Protein AF-A0A8S3W805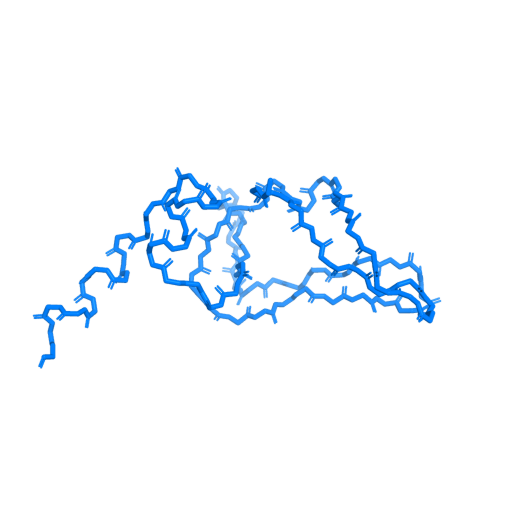-F1 (afdb_monomer)

Solvent-accessible surface area (backbone atoms only — not comparable to full-atom values): 5701 Å² total; per-residue (Å²): 112,66,62,63,40,84,43,78,55,94,94,44,78,44,81,44,75,54,80,77,66,67,72,48,46,78,44,94,78,59,78,44,66,50,72,42,76,91,77,74,41,79,45,76,53,76,72,61,94,76,60,92,93,56,86,69,53,40,34,88,63,99,66,52,55,67,53,30,38,78,46,56,71,44,70,62,66,71,67,54,61,65,65,78,77,114

M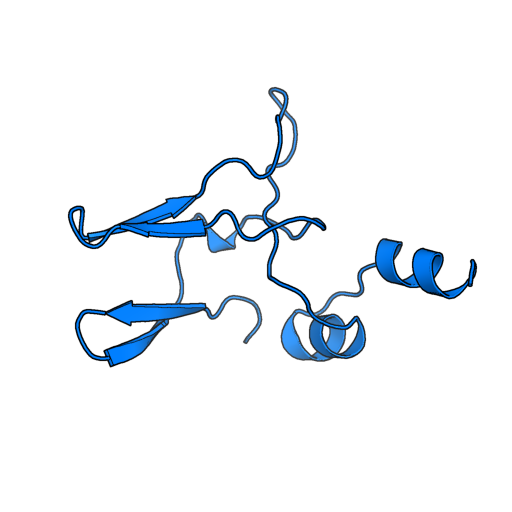ean predicted aligned error: 5.46 Å

Foldseek 3Di:
DQQWDFDDDPPDTDIDGDPPVSVAAADDADAQWDADPVVRGIDGDQRDDDDVVGGGHGHPDDDAQVCCCVPNVDGDVVVVVVVVVD

Radius of gyration: 14.82 Å; Cα contacts (8 Å, |Δi|>4): 96; chains: 1; bounding box: 32×27×44 Å

Organism: Parnassius apollo (NCBI:txid110799)

Sequence (86 aa):
MTRQNQIQLADTTTTAFIPLWDMCNHEQGKITTDYNKKLNRGECYALRDFKAGEQIFIFYGARSNADLFLHNGYVNIILLNYREIN

InterPro domains:
  IPR050600 SETD3/SETD6 methyltransferase [PTHR13271] (1-75)

Secondary structure (DSSP, 8-state):
-TT-EEEEETTEEEEE--TTGGGSEE-SS---EEEETTTTEEEE--SS---TTPPPEE---S--HHHIIIIIS---SHHHHTTS--

Structure (mmCIF, N/CA/C/O backbone):
data_AF-A0A8S3W805-F1
#
_entry.id   AF-A0A8S3W805-F1
#
loop_
_atom_site.group_PDB
_atom_site.id
_atom_site.type_symbol
_atom_site.label_atom_id
_atom_site.label_alt_id
_atom_site.label_comp_id
_atom_site.label_asym_id
_atom_site.label_entity_id
_atom_site.label_seq_id
_atom_site.pdbx_PDB_ins_code
_atom_site.Cartn_x
_atom_site.Cartn_y
_atom_site.Cartn_z
_atom_site.occupancy
_atom_site.B_iso_or_equiv
_atom_site.auth_seq_id
_atom_site.auth_comp_id
_atom_site.auth_asym_id
_atom_site.auth_atom_id
_atom_site.pdbx_PDB_model_num
ATOM 1 N N . MET A 1 1 ? 10.919 9.967 -4.655 1.00 67.12 1 MET A N 1
ATOM 2 C CA . MET A 1 1 ? 11.167 8.688 -3.950 1.00 67.12 1 MET A CA 1
ATOM 3 C C . MET A 1 1 ? 9.984 8.207 -3.100 1.00 67.12 1 MET A C 1
ATOM 5 O O . MET A 1 1 ? 9.834 7.004 -2.957 1.00 67.12 1 MET A O 1
ATOM 9 N N . THR A 1 2 ? 9.125 9.097 -2.579 1.00 87.19 2 THR A N 1
ATOM 10 C CA . THR A 1 2 ? 8.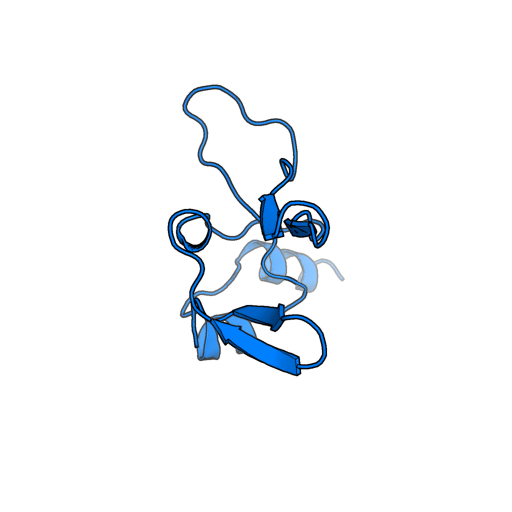026 8.806 -1.621 1.00 87.19 2 THR A CA 1
ATOM 11 C C . THR A 1 2 ? 6.989 7.763 -2.062 1.00 87.19 2 THR A C 1
ATOM 13 O O . THR A 1 2 ? 6.426 7.079 -1.213 1.00 87.19 2 THR A O 1
ATOM 16 N N . ARG A 1 3 ? 6.724 7.661 -3.370 1.00 94.06 3 ARG A N 1
ATOM 17 C CA . ARG A 1 3 ? 5.681 6.807 -3.977 1.00 94.06 3 ARG A CA 1
ATOM 18 C C . ARG A 1 3 ? 6.235 5.828 -5.020 1.00 94.06 3 ARG A C 1
ATOM 20 O O . ARG A 1 3 ? 5.472 5.186 -5.731 1.00 94.06 3 ARG A O 1
ATOM 27 N N . GLN A 1 4 ? 7.559 5.763 -5.172 1.00 92.50 4 GLN A N 1
ATOM 28 C CA . GLN A 1 4 ? 8.182 4.911 -6.184 1.00 92.50 4 GLN A CA 1
ATOM 29 C C . GLN A 1 4 ? 8.206 3.456 -5.705 1.00 92.50 4 GLN A C 1
ATOM 31 O O . GLN A 1 4 ? 8.560 3.194 -4.554 1.00 92.50 4 GLN A O 1
ATOM 36 N N . ASN A 1 5 ? 7.883 2.521 -6.594 1.00 91.00 5 ASN A N 1
ATOM 37 C CA . ASN A 1 5 ? 7.866 1.091 -6.297 1.00 91.00 5 ASN A CA 1
ATOM 38 C C . ASN A 1 5 ? 8.765 0.348 -7.278 1.00 91.00 5 ASN A C 1
ATOM 40 O O . ASN A 1 5 ? 8.784 0.671 -8.466 1.00 91.00 5 ASN A O 1
ATOM 44 N N . GLN A 1 6 ? 9.499 -0.646 -6.778 1.00 89.44 6 GLN A N 1
ATOM 45 C CA . GLN A 1 6 ? 10.199 -1.601 -7.632 1.00 89.44 6 GLN A CA 1
ATOM 46 C C . GLN A 1 6 ? 9.201 -2.670 -8.064 1.00 89.44 6 GLN A C 1
ATOM 48 O O . GLN A 1 6 ? 8.621 -3.349 -7.218 1.00 89.44 6 GLN A O 1
ATOM 53 N N . ILE A 1 7 ? 8.989 -2.802 -9.369 1.00 86.69 7 ILE A N 1
ATOM 54 C CA . ILE A 1 7 ? 8.077 -3.785 -9.954 1.00 86.69 7 ILE A CA 1
ATOM 55 C C . ILE A 1 7 ? 8.886 -4.694 -10.871 1.00 86.69 7 ILE A C 1
ATOM 57 O O . ILE A 1 7 ? 9.707 -4.224 -11.661 1.00 86.69 7 ILE A O 1
ATOM 61 N N . GLN A 1 8 ? 8.646 -5.999 -10.771 1.00 82.88 8 GLN A N 1
ATOM 62 C CA . GLN A 1 8 ? 9.246 -6.973 -11.670 1.00 82.88 8 GLN A CA 1
ATOM 63 C C . GLN A 1 8 ? 8.371 -7.128 -12.919 1.00 82.88 8 GLN A C 1
ATOM 65 O O . GLN A 1 8 ? 7.279 -7.692 -12.856 1.00 82.88 8 GLN A O 1
ATOM 70 N N . LEU A 1 9 ? 8.857 -6.626 -14.053 1.00 74.50 9 LEU A N 1
ATOM 71 C CA . LEU A 1 9 ? 8.237 -6.781 -15.365 1.00 74.50 9 LEU A CA 1
ATOM 72 C C . LEU A 1 9 ? 9.014 -7.840 -16.144 1.00 74.50 9 LEU A C 1
ATOM 74 O O . LEU A 1 9 ? 10.142 -7.588 -16.562 1.00 74.50 9 LEU A O 1
ATOM 78 N N . ALA A 1 10 ? 8.405 -9.011 -16.342 1.00 74.75 10 ALA A N 1
ATOM 79 C CA . ALA A 1 10 ? 9.057 -10.170 -16.958 1.00 74.75 10 ALA A CA 1
ATOM 80 C C . ALA A 1 10 ? 10.441 -10.446 -16.327 1.00 74.75 10 ALA A C 1
ATOM 82 O O . ALA A 1 10 ? 10.498 -10.914 -15.187 1.00 74.75 10 ALA A O 1
ATOM 83 N N . ASP A 1 11 ? 11.517 -10.09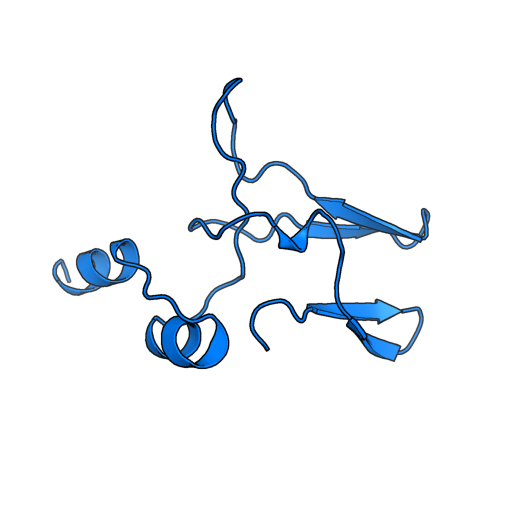0 -17.034 1.00 80.56 11 ASP A N 1
ATOM 84 C CA . ASP A 1 11 ? 12.9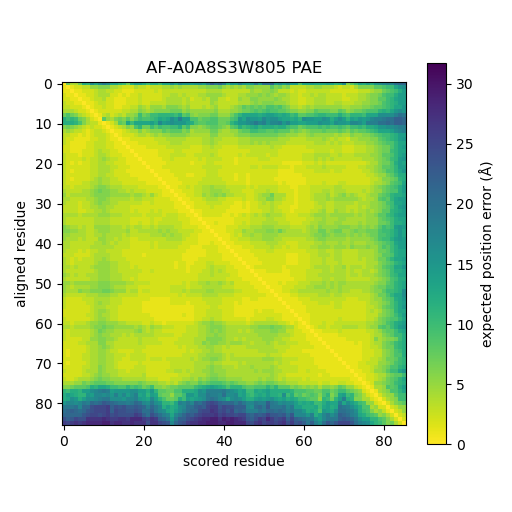10 -10.376 -16.673 1.00 80.56 11 ASP A CA 1
ATOM 85 C C . ASP A 1 11 ? 13.671 -9.161 -16.121 1.00 80.56 11 ASP A C 1
ATOM 87 O O . ASP A 1 11 ? 14.846 -9.268 -15.772 1.00 80.56 11 ASP A O 1
ATOM 91 N N . THR A 1 12 ? 13.026 -7.994 -16.034 1.00 82.94 12 THR A N 1
ATOM 92 C CA . THR A 1 12 ? 13.654 -6.767 -15.537 1.00 82.94 12 THR A CA 1
ATOM 93 C C . THR A 1 12 ? 12.891 -6.174 -14.362 1.00 82.94 12 THR A C 1
ATOM 95 O O . THR A 1 12 ? 11.660 -6.175 -14.304 1.00 82.94 12 THR A O 1
ATOM 98 N N . THR A 1 13 ? 13.641 -5.642 -13.406 1.00 87.94 13 THR A N 1
ATOM 99 C CA . THR A 1 13 ? 13.084 -4.841 -12.321 1.00 87.94 13 THR A CA 1
ATOM 100 C C . THR A 1 13 ? 13.129 -3.382 -12.748 1.00 87.94 13 THR A C 1
ATOM 102 O O . THR A 1 13 ? 14.192 -2.868 -13.093 1.00 87.94 13 THR A O 1
ATOM 105 N N . THR A 1 14 ? 11.981 -2.709 -12.723 1.00 91.00 14 THR A N 1
ATOM 106 C CA . THR A 1 14 ? 11.886 -1.282 -13.042 1.00 91.00 14 THR A CA 1
ATOM 107 C C . THR A 1 14 ? 11.213 -0.502 -11.922 1.00 91.00 14 THR A C 1
ATOM 109 O O . THR A 1 14 ? 10.463 -1.049 -11.112 1.00 91.00 14 THR A O 1
ATOM 112 N N . THR A 1 15 ? 11.465 0.805 -11.894 1.00 92.56 15 THR A N 1
ATOM 113 C CA . THR A 1 15 ? 10.814 1.727 -10.961 1.00 92.56 15 THR A CA 1
ATOM 114 C C . THR A 1 15 ? 9.559 2.308 -11.599 1.00 92.56 15 THR A C 1
ATOM 116 O O . THR A 1 15 ? 9.625 2.853 -12.699 1.00 92.56 15 THR A O 1
ATOM 119 N N . ALA A 1 16 ? 8.426 2.235 -10.903 1.00 91.00 16 ALA A N 1
ATOM 120 C CA . ALA A 1 16 ? 7.156 2.758 -11.397 1.00 91.00 16 ALA A CA 1
ATOM 121 C C . ALA A 1 16 ? 6.298 3.393 -10.291 1.00 91.00 16 ALA A C 1
ATOM 123 O O . ALA A 1 16 ? 6.488 3.149 -9.094 1.00 91.00 16 ALA A O 1
ATOM 124 N N . PHE A 1 17 ? 5.326 4.198 -10.722 1.00 94.19 17 PHE A N 1
ATOM 125 C CA . PHE A 1 17 ? 4.223 4.687 -9.897 1.00 94.19 17 PHE A CA 1
ATOM 126 C C . PHE A 1 17 ? 2.995 3.810 -10.146 1.00 94.19 17 PHE A C 1
ATOM 128 O O . PHE A 1 17 ? 2.704 3.488 -11.298 1.00 94.19 17 PHE A O 1
ATOM 135 N N . ILE A 1 18 ? 2.295 3.414 -9.080 1.00 94.12 18 ILE A N 1
ATOM 136 C CA . ILE A 1 18 ? 1.101 2.562 -9.152 1.00 94.12 18 ILE A CA 1
ATOM 137 C C . ILE A 1 18 ? -0.096 3.420 -8.726 1.00 94.12 18 ILE A C 1
ATOM 139 O O . ILE A 1 18 ? -0.317 3.571 -7.523 1.00 94.12 18 ILE A O 1
ATOM 143 N N . PRO A 1 19 ? -0.850 4.004 -9.678 1.00 94.94 19 PRO A N 1
ATOM 144 C CA . PRO A 1 19 ? -1.973 4.878 -9.360 1.00 94.94 19 PRO A CA 1
ATOM 145 C C . PRO A 1 19 ? -3.012 4.179 -8.485 1.00 94.94 19 PRO A C 1
ATOM 147 O O . PRO A 1 19 ? -3.147 2.954 -8.537 1.00 94.94 19 PRO A O 1
ATOM 150 N N . LEU A 1 20 ? -3.787 4.975 -7.743 1.00 95.25 20 LEU A N 1
ATOM 151 C CA . LEU A 1 20 ? -4.816 4.548 -6.787 1.00 95.25 20 LEU A CA 1
ATOM 152 C C . LEU A 1 20 ? -4.238 3.843 -5.555 1.00 95.25 20 LEU A C 1
ATOM 154 O O . LEU A 1 20 ? -4.445 4.305 -4.437 1.00 95.25 20 LEU A O 1
ATOM 158 N N . TRP A 1 21 ? -3.502 2.751 -5.747 1.00 96.19 21 TRP A N 1
ATOM 159 C CA . TRP A 1 21 ? -2.895 1.997 -4.653 1.00 96.19 21 TRP A CA 1
ATOM 160 C C . TRP A 1 21 ? -1.920 2.856 -3.837 1.00 96.19 21 TRP A C 1
ATOM 162 O O . TRP A 1 21 ? -1.943 2.809 -2.609 1.00 96.19 21 TRP A O 1
ATOM 172 N N . ASP A 1 22 ? -1.134 3.710 -4.498 1.00 95.56 22 ASP A N 1
ATOM 173 C CA . ASP A 1 22 ? -0.149 4.579 -3.848 1.00 95.56 22 ASP A CA 1
ATOM 174 C C . ASP A 1 22 ? -0.752 5.720 -3.003 1.00 95.56 22 ASP A C 1
ATOM 176 O O . ASP A 1 22 ? -0.014 6.466 -2.358 1.00 95.56 22 ASP A O 1
ATOM 180 N N . MET A 1 23 ? -2.082 5.850 -2.965 1.00 96.88 23 MET A N 1
ATOM 181 C CA . MET A 1 23 ? -2.787 6.749 -2.049 1.00 96.88 23 MET A CA 1
ATOM 182 C C . MET A 1 23 ? -2.998 6.141 -0.657 1.00 96.88 23 MET A C 1
ATOM 184 O O . MET A 1 23 ? -3.306 6.885 0.274 1.00 96.88 23 MET A O 1
ATOM 188 N N . CYS A 1 24 ? -2.838 4.823 -0.496 1.00 97.12 24 CYS A N 1
ATOM 189 C CA . CYS A 1 24 ? -2.971 4.164 0.803 1.00 97.12 24 CYS A CA 1
ATOM 190 C C . CYS A 1 24 ? -1.829 4.586 1.729 1.00 97.12 24 CYS A C 1
ATOM 192 O O . CYS A 1 24 ? -0.663 4.497 1.353 1.00 97.12 24 CYS A O 1
ATOM 194 N N . ASN A 1 25 ? -2.158 5.006 2.951 1.00 96.12 25 ASN A N 1
ATOM 195 C CA . ASN A 1 25 ? -1.163 5.409 3.941 1.00 96.12 25 ASN A CA 1
ATOM 196 C C . ASN A 1 25 ? -0.514 4.202 4.640 1.00 96.12 25 ASN A C 1
ATOM 198 O O . ASN A 1 25 ? -0.985 3.067 4.545 1.00 96.12 25 ASN A O 1
ATOM 202 N N . HIS A 1 26 ? 0.571 4.469 5.368 1.00 94.00 26 HIS A N 1
ATOM 203 C CA . HIS A 1 26 ? 1.334 3.459 6.095 1.00 94.00 26 HIS A CA 1
ATOM 204 C C . HIS A 1 26 ? 0.725 3.101 7.459 1.00 94.00 26 HIS A C 1
ATOM 206 O O . HIS A 1 26 ? 0.460 3.989 8.267 1.00 94.00 26 HIS A O 1
ATOM 212 N N . GLU A 1 27 ? 0.647 1.806 7.758 1.00 93.31 27 GLU A N 1
ATOM 213 C CA . GLU A 1 27 ? 0.472 1.251 9.108 1.00 93.31 27 GLU A CA 1
ATOM 214 C C . GLU A 1 27 ? 1.422 0.057 9.308 1.00 93.31 27 GLU A C 1
ATOM 216 O O . GLU A 1 27 ? 1.802 -0.611 8.345 1.00 93.31 27 GLU A O 1
ATOM 221 N N . GLN A 1 28 ? 1.833 -0.211 10.552 1.00 91.31 28 GLN A N 1
ATOM 222 C CA . GLN A 1 28 ? 2.738 -1.315 10.876 1.00 91.31 28 GLN A CA 1
ATOM 223 C C . GLN A 1 28 ? 2.069 -2.675 10.628 1.00 91.31 28 GLN A C 1
ATOM 225 O O . GLN A 1 28 ? 0.959 -2.925 11.088 1.00 91.31 28 GLN A O 1
ATOM 230 N N . GLY A 1 29 ? 2.774 -3.594 9.964 1.00 91.44 29 GLY A N 1
ATOM 231 C CA . GLY A 1 29 ? 2.253 -4.935 9.712 1.00 91.44 29 GLY A CA 1
ATOM 232 C C . GLY A 1 29 ? 3.162 -5.776 8.822 1.00 91.44 29 GLY A C 1
ATOM 233 O O . GLY A 1 29 ? 4.379 -5.788 9.002 1.00 91.44 29 GLY A O 1
ATOM 234 N N . LYS A 1 30 ? 2.568 -6.508 7.875 1.00 93.88 30 LYS A N 1
ATOM 235 C CA . L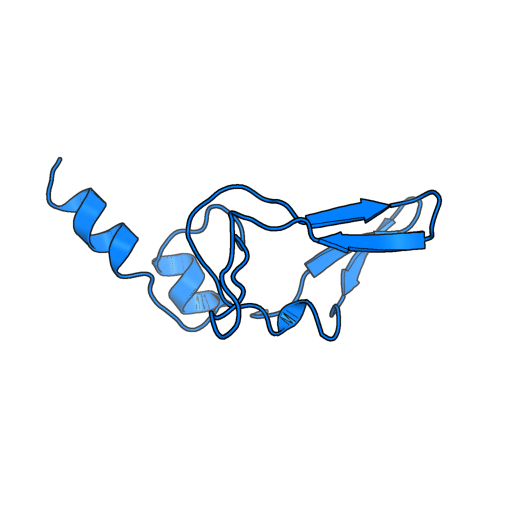YS A 1 30 ? 3.269 -7.335 6.881 1.00 93.88 30 LYS A CA 1
ATOM 236 C C . LYS A 1 30 ? 2.941 -6.842 5.476 1.00 93.88 30 LYS A C 1
ATOM 238 O O . LYS A 1 30 ? 1.897 -6.239 5.264 1.00 93.88 30 LYS A O 1
ATOM 243 N N . ILE A 1 31 ? 3.826 -7.100 4.516 1.00 93.88 31 ILE A N 1
ATOM 244 C CA . ILE A 1 31 ? 3.559 -6.760 3.116 1.00 93.88 31 ILE A CA 1
ATOM 245 C C . ILE A 1 31 ? 2.422 -7.658 2.616 1.00 93.88 31 ILE A C 1
ATOM 247 O O . ILE A 1 31 ? 2.544 -8.880 2.647 1.00 93.88 31 ILE A O 1
ATOM 251 N N . THR A 1 32 ? 1.329 -7.045 2.166 1.00 96.06 32 THR A N 1
ATOM 252 C CA . THR A 1 32 ? 0.146 -7.725 1.607 1.00 96.06 32 THR A CA 1
ATOM 253 C C . THR A 1 32 ? -0.126 -7.319 0.157 1.00 96.06 32 THR A C 1
ATOM 255 O O . THR A 1 32 ? -1.228 -7.500 -0.354 1.00 96.06 32 THR A O 1
ATOM 258 N N . THR A 1 33 ? 0.866 -6.732 -0.513 1.00 93.81 33 THR A N 1
ATOM 259 C CA . THR A 1 33 ? 0.800 -6.371 -1.933 1.00 93.81 33 THR A CA 1
ATOM 260 C C . THR A 1 33 ? 1.716 -7.288 -2.728 1.00 93.81 33 THR A C 1
ATOM 262 O O . THR A 1 33 ? 2.864 -7.493 -2.338 1.00 93.81 33 THR A O 1
ATOM 265 N N . ASP A 1 34 ? 1.209 -7.821 -3.833 1.00 90.62 34 ASP A N 1
ATOM 266 C CA . ASP A 1 34 ? 1.938 -8.704 -4.739 1.00 90.62 34 ASP A CA 1
ATOM 267 C C . ASP A 1 34 ? 1.604 -8.369 -6.201 1.00 90.62 34 ASP A C 1
ATOM 269 O O . ASP A 1 34 ? 0.669 -7.620 -6.495 1.00 90.62 34 ASP A O 1
ATOM 273 N N . TYR A 1 35 ? 2.377 -8.909 -7.135 1.00 87.94 35 TYR A N 1
ATOM 274 C CA . TYR A 1 35 ? 2.141 -8.775 -8.562 1.00 87.94 35 TYR A CA 1
ATOM 275 C C . TYR A 1 35 ? 1.736 -10.117 -9.177 1.00 87.94 35 TYR A C 1
ATOM 277 O O . TYR A 1 35 ? 2.523 -11.060 -9.282 1.00 87.94 35 TYR A O 1
ATOM 285 N N . ASN A 1 36 ? 0.497 -10.193 -9.658 1.00 89.25 36 ASN A N 1
ATOM 286 C CA . ASN A 1 36 ? -0.031 -11.383 -10.301 1.00 89.25 36 ASN A CA 1
ATOM 287 C C . ASN A 1 36 ? 0.409 -11.439 -11.770 1.00 89.25 36 ASN A C 1
ATOM 289 O O . ASN A 1 36 ? -0.202 -10.821 -12.644 1.00 89.25 36 ASN A O 1
ATOM 293 N N . LYS A 1 37 ? 1.442 -12.244 -12.052 1.00 86.56 37 LYS A N 1
ATOM 294 C CA . LYS A 1 37 ? 1.995 -12.427 -13.408 1.00 86.56 37 LYS A CA 1
ATOM 295 C C . LYS A 1 37 ? 0.995 -13.024 -14.404 1.00 86.56 37 LYS A C 1
ATOM 297 O O . LYS A 1 37 ? 1.054 -12.694 -15.582 1.00 86.56 37 LYS A O 1
ATOM 302 N N . LYS A 1 38 ? 0.065 -13.878 -13.956 1.00 90.06 38 LYS A N 1
ATOM 303 C CA . LYS A 1 38 ? -0.938 -14.505 -14.841 1.00 90.06 38 LYS A CA 1
ATOM 304 C C . LYS A 1 38 ? -1.978 -13.497 -15.327 1.00 90.06 38 LYS A C 1
ATOM 306 O O . LYS A 1 38 ? -2.435 -13.596 -16.458 1.00 90.06 38 LYS A O 1
ATOM 311 N N . LEU A 1 39 ? -2.351 -12.549 -14.465 1.00 91.06 39 LEU A N 1
ATOM 312 C CA . LEU A 1 39 ? -3.347 -11.512 -14.754 1.00 91.06 39 LEU A CA 1
ATOM 313 C C . LEU A 1 39 ? -2.725 -10.156 -15.123 1.00 91.06 39 LEU A C 1
ATOM 315 O O . LEU A 1 39 ? -3.464 -9.212 -15.388 1.00 91.06 39 LEU A O 1
ATOM 319 N N . ASN A 1 40 ? -1.390 -10.061 -15.144 1.00 87.75 40 ASN A N 1
ATOM 320 C CA . ASN A 1 40 ? -0.625 -8.861 -15.487 1.00 87.75 40 ASN A CA 1
ATOM 321 C C . ASN A 1 40 ? -1.038 -7.618 -14.667 1.00 87.75 40 ASN A C 1
ATOM 323 O O . ASN A 1 40 ? -1.230 -6.533 -15.217 1.00 87.75 40 ASN A O 1
ATOM 327 N N . ARG A 1 41 ? -1.221 -7.771 -13.347 1.00 89.31 41 ARG A N 1
ATOM 328 C CA . ARG A 1 41 ? -1.712 -6.695 -12.463 1.00 89.31 41 ARG A CA 1
ATOM 329 C C . ARG A 1 41 ? -1.144 -6.771 -11.047 1.00 89.31 41 ARG A C 1
ATOM 331 O O . ARG A 1 41 ? -0.805 -7.851 -10.570 1.00 89.31 41 ARG A O 1
ATOM 338 N N . GLY A 1 42 ? -1.115 -5.630 -10.360 1.00 89.69 42 GLY A N 1
ATOM 339 C CA . GLY A 1 42 ? -0.889 -5.577 -8.914 1.00 89.69 42 GLY A CA 1
ATOM 340 C C . GLY A 1 42 ? -2.132 -6.021 -8.142 1.00 89.69 42 GLY A C 1
ATOM 341 O O . GLY A 1 42 ? -3.255 -5.680 -8.517 1.00 89.69 42 GLY A O 1
ATOM 342 N N . GLU A 1 43 ? -1.934 -6.776 -7.070 1.00 94.50 43 GLU A N 1
ATOM 343 C CA . GLU A 1 43 ? -2.978 -7.222 -6.151 1.00 94.50 43 GLU A CA 1
ATOM 344 C C . GLU A 1 43 ? -2.626 -6.761 -4.735 1.00 94.50 43 GLU A C 1
ATOM 346 O O . GLU A 1 43 ? -1.508 -6.957 -4.264 1.00 94.50 43 GLU A O 1
ATOM 351 N N . CYS A 1 44 ? -3.581 -6.123 -4.059 1.00 96.31 44 CYS A N 1
ATOM 352 C CA . CYS A 1 44 ? -3.430 -5.663 -2.684 1.00 96.31 44 CYS A CA 1
ATOM 353 C C . CYS A 1 44 ? -4.487 -6.344 -1.818 1.00 96.31 44 CYS A C 1
ATOM 355 O O . CYS A 1 44 ? -5.684 -6.121 -2.000 1.00 96.31 44 CYS A O 1
ATOM 357 N N . TYR A 1 45 ? -4.035 -7.165 -0.877 1.00 96.75 45 TYR A N 1
ATOM 358 C CA . TYR A 1 45 ? -4.880 -7.826 0.107 1.00 96.75 45 TYR A CA 1
ATOM 359 C C . TYR A 1 45 ? -4.987 -6.954 1.361 1.00 96.75 45 TYR A C 1
ATOM 361 O O . TYR A 1 45 ? -4.046 -6.232 1.711 1.00 96.75 45 TYR A O 1
ATOM 369 N N . ALA A 1 46 ? -6.136 -7.004 2.036 1.00 96.88 46 ALA A N 1
ATOM 370 C CA . ALA A 1 46 ? -6.361 -6.218 3.242 1.00 96.88 46 ALA A CA 1
ATOM 371 C C . ALA A 1 46 ? -5.335 -6.592 4.328 1.00 96.88 46 ALA A C 1
ATOM 373 O O . ALA A 1 46 ? -5.151 -7.768 4.635 1.00 96.88 46 ALA A O 1
ATOM 374 N N . LEU A 1 47 ? -4.657 -5.586 4.895 1.00 96.19 47 LEU A N 1
ATOM 375 C CA . LEU A 1 47 ? -3.659 -5.776 5.956 1.00 96.19 47 LEU A CA 1
ATOM 376 C C . LEU A 1 47 ? -4.272 -6.396 7.224 1.00 96.19 47 LEU A C 1
ATOM 378 O O . LEU A 1 47 ? -3.620 -7.155 7.939 1.00 96.19 47 LEU A O 1
ATOM 382 N N . ARG A 1 48 ? -5.531 -6.039 7.481 1.00 96.12 48 ARG A N 1
ATOM 383 C CA . ARG A 1 48 ? -6.400 -6.465 8.578 1.00 96.12 48 ARG A CA 1
ATOM 384 C C . ARG A 1 48 ? -7.852 -6.198 8.174 1.00 96.12 48 ARG A C 1
ATOM 386 O O . ARG A 1 48 ? -8.103 -5.649 7.101 1.00 96.12 48 ARG A O 1
ATOM 393 N N . ASP A 1 49 ? -8.792 -6.520 9.050 1.00 97.50 49 ASP A N 1
ATOM 394 C CA . ASP A 1 49 ? -10.184 -6.120 8.863 1.00 97.50 49 ASP A CA 1
ATOM 395 C C . ASP A 1 49 ? -10.320 -4.587 8.921 1.00 97.50 49 ASP A C 1
ATOM 397 O O . ASP A 1 49 ? -9.776 -3.938 9.821 1.00 97.50 49 ASP A O 1
ATOM 401 N N . PHE A 1 50 ? -11.062 -4.019 7.964 1.00 97.44 50 PHE A N 1
ATOM 402 C CA . PHE A 1 50 ? -11.433 -2.602 7.914 1.00 97.44 50 PHE A CA 1
ATOM 403 C C . PHE A 1 50 ? -12.953 -2.471 7.985 1.00 97.44 50 PHE A C 1
ATOM 405 O O . PHE A 1 50 ? -13.681 -3.156 7.260 1.00 97.44 50 PHE A O 1
ATOM 412 N N . LYS A 1 51 ? -13.451 -1.581 8.843 1.00 98.06 51 LYS A N 1
ATOM 413 C CA . LYS A 1 51 ? -14.887 -1.273 8.910 1.00 98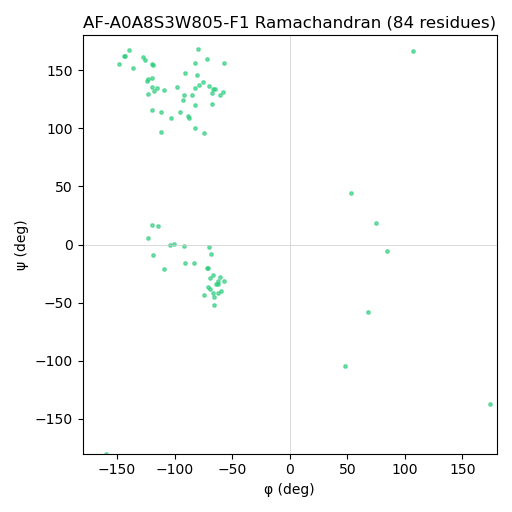.06 51 LYS A CA 1
ATOM 414 C C . LYS A 1 51 ? -15.271 -0.261 7.830 1.00 98.06 51 LYS A C 1
ATOM 416 O O . LYS A 1 51 ? -14.451 0.529 7.370 1.00 98.06 51 LYS A O 1
ATOM 421 N N . ALA A 1 52 ? -16.545 -0.243 7.444 1.00 97.81 52 ALA A N 1
ATOM 422 C CA . ALA A 1 52 ? -17.050 0.790 6.543 1.00 97.81 52 ALA A CA 1
ATOM 423 C C . ALA A 1 52 ? -16.819 2.192 7.144 1.00 97.81 52 ALA A C 1
ATOM 425 O O . ALA A 1 52 ? -17.135 2.429 8.309 1.00 97.81 52 ALA A O 1
ATOM 426 N N . GLY A 1 53 ? -16.258 3.105 6.345 1.00 97.75 53 GLY A N 1
ATOM 427 C CA . GLY A 1 53 ? -15.870 4.453 6.779 1.00 97.75 53 GLY A CA 1
ATOM 428 C C . GLY A 1 53 ? -14.485 4.549 7.430 1.00 97.75 53 GLY A C 1
ATOM 429 O O . GLY A 1 53 ? -14.025 5.654 7.704 1.00 97.75 53 GLY A O 1
ATOM 430 N N . GLU A 1 54 ? -13.800 3.426 7.653 1.00 97.75 54 GLU A N 1
ATOM 431 C CA . GLU A 1 54 ? -12.419 3.411 8.127 1.00 97.75 54 GLU A CA 1
ATOM 432 C C . GLU A 1 54 ? -11.434 3.663 6.976 1.00 97.75 54 GLU A C 1
ATOM 434 O O . GLU A 1 54 ? -11.654 3.249 5.836 1.00 97.75 54 GLU A O 1
ATOM 439 N N . GLN A 1 55 ? -10.324 4.339 7.274 1.00 97.44 55 GLN A N 1
ATOM 440 C CA . GLN A 1 55 ? -9.242 4.521 6.313 1.00 97.44 55 GLN A CA 1
ATOM 441 C C . GLN A 1 55 ? -8.512 3.197 6.060 1.00 97.44 55 GLN A C 1
ATOM 443 O O . GLN A 1 55 ? -8.172 2.473 6.994 1.00 97.44 55 GLN A O 1
ATOM 448 N N . ILE A 1 56 ? -8.228 2.919 4.789 1.00 97.50 56 ILE A N 1
ATOM 449 C CA . ILE A 1 56 ? -7.469 1.744 4.365 1.00 97.50 56 ILE A CA 1
ATOM 450 C C . ILE A 1 56 ? -5.972 2.058 4.444 1.00 97.50 56 ILE A C 1
ATOM 452 O O . ILE A 1 56 ? -5.504 3.051 3.881 1.00 97.50 56 ILE A O 1
ATOM 456 N N . PHE A 1 57 ? -5.229 1.185 5.121 1.00 97.25 57 PHE A N 1
ATOM 457 C CA . PHE A 1 57 ? -3.779 1.276 5.276 1.00 97.25 57 PHE A CA 1
ATOM 458 C C . PHE A 1 57 ? -3.069 0.066 4.667 1.00 97.25 57 PHE A C 1
ATOM 460 O O . PHE A 1 57 ? -3.622 -1.034 4.589 1.00 97.25 57 PHE A O 1
ATOM 467 N N . ILE A 1 58 ? -1.813 0.274 4.277 1.00 97.25 58 ILE A N 1
ATOM 468 C CA . ILE A 1 58 ? -0.888 -0.771 3.832 1.00 97.25 58 ILE A CA 1
ATOM 469 C C . ILE A 1 58 ? 0.423 -0.680 4.613 1.00 97.25 58 ILE A C 1
ATOM 471 O O . ILE A 1 58 ? 0.763 0.358 5.178 1.00 97.25 58 ILE A O 1
ATOM 475 N N . PHE A 1 59 ? 1.212 -1.751 4.608 1.00 95.31 59 PHE A N 1
ATOM 476 C CA . PHE A 1 59 ? 2.559 -1.714 5.168 1.00 95.31 59 PHE A CA 1
ATOM 477 C C . PHE A 1 59 ? 3.596 -1.431 4.076 1.00 95.31 59 PHE A C 1
ATOM 479 O O . PHE A 1 59 ? 3.840 -2.266 3.208 1.00 95.31 59 PHE A O 1
ATOM 486 N N . TYR A 1 60 ? 4.254 -0.270 4.152 1.00 93.94 60 TYR A N 1
ATOM 487 C CA . TYR A 1 60 ? 5.301 0.141 3.192 1.00 93.94 60 TYR A CA 1
ATOM 488 C C . TYR A 1 60 ? 6.599 -0.691 3.261 1.00 93.94 60 TYR A C 1
ATOM 490 O O . TYR A 1 60 ? 7.491 -0.507 2.430 1.00 93.94 60 TYR A O 1
ATOM 498 N N . GLY A 1 61 ? 6.739 -1.573 4.254 1.00 91.12 61 GLY A N 1
ATOM 499 C CA . GLY A 1 61 ? 7.962 -2.325 4.531 1.00 91.12 61 GLY A CA 1
ATOM 500 C C . GLY A 1 61 ? 8.697 -1.831 5.778 1.00 91.12 61 GLY A C 1
ATOM 501 O O . GLY A 1 61 ? 8.411 -0.761 6.318 1.00 91.12 61 GLY A O 1
ATOM 502 N N . ALA A 1 62 ? 9.654 -2.634 6.247 1.00 89.50 62 ALA A N 1
ATOM 503 C CA . ALA A 1 62 ? 10.447 -2.329 7.433 1.00 89.50 62 ALA A CA 1
ATOM 504 C C . ALA A 1 62 ? 11.476 -1.230 7.118 1.00 89.50 62 ALA A C 1
ATOM 506 O O . ALA A 1 62 ? 12.546 -1.507 6.582 1.00 89.50 62 ALA A O 1
ATOM 507 N N . ARG A 1 63 ? 11.129 0.023 7.430 1.00 89.69 63 ARG A N 1
ATOM 508 C CA . ARG A 1 63 ? 11.994 1.203 7.278 1.00 89.69 63 ARG A CA 1
ATOM 509 C C . ARG A 1 63 ? 12.205 1.868 8.631 1.00 89.69 63 ARG A C 1
ATOM 511 O O . ARG A 1 63 ? 11.287 1.899 9.451 1.00 89.69 63 ARG A O 1
ATOM 518 N N . SER A 1 64 ? 13.402 2.398 8.872 1.00 90.62 64 SER A N 1
ATOM 519 C CA . SER A 1 64 ? 13.664 3.167 10.090 1.00 90.62 64 SER A CA 1
ATOM 520 C C . SER A 1 64 ? 12.964 4.530 10.032 1.00 90.62 64 SER A C 1
ATOM 522 O O . SER A 1 64 ? 12.664 5.033 8.951 1.00 90.62 64 SER A O 1
ATOM 524 N N . ASN A 1 65 ? 12.743 5.180 11.180 1.00 91.38 65 ASN A N 1
ATOM 525 C CA . ASN A 1 65 ? 12.209 6.548 11.192 1.00 91.38 65 ASN A CA 1
ATOM 526 C C . ASN A 1 65 ? 13.119 7.552 10.462 1.00 91.38 65 ASN A C 1
ATOM 528 O O . ASN A 1 65 ? 12.611 8.524 9.911 1.00 91.38 65 ASN A O 1
ATOM 532 N N . ALA A 1 66 ? 14.434 7.308 10.412 1.00 93.12 66 ALA A N 1
ATOM 533 C CA . ALA A 1 66 ? 15.352 8.125 9.623 1.00 93.12 66 ALA A CA 1
ATOM 534 C C . ALA A 1 66 ? 15.063 7.989 8.117 1.00 93.12 66 ALA A C 1
ATOM 536 O O . ALA A 1 66 ? 14.941 8.999 7.424 1.00 93.12 66 ALA A O 1
ATOM 537 N N . ASP A 1 67 ? 14.861 6.759 7.631 1.00 92.56 67 ASP A N 1
ATOM 538 C CA . ASP A 1 67 ? 14.514 6.499 6.227 1.00 92.56 67 ASP A CA 1
ATOM 539 C C . ASP A 1 67 ? 13.128 7.043 5.879 1.00 92.56 67 ASP A C 1
ATOM 541 O O . ASP A 1 67 ? 12.939 7.635 4.818 1.00 92.56 67 ASP A O 1
ATOM 545 N N . LEU A 1 68 ? 12.148 6.864 6.772 1.00 91.75 68 LEU A N 1
ATOM 546 C CA . LEU A 1 68 ? 10.797 7.391 6.583 1.00 91.75 68 LEU A CA 1
ATOM 547 C C . LEU A 1 68 ? 10.806 8.919 6.512 1.00 91.75 68 LEU A C 1
ATOM 549 O O . LEU A 1 68 ? 10.157 9.491 5.637 1.00 91.75 68 LEU A O 1
ATOM 553 N N . PHE A 1 69 ? 11.590 9.585 7.359 1.00 93.56 69 PHE A N 1
ATOM 554 C CA . PHE A 1 69 ? 11.704 11.037 7.328 1.00 93.56 69 PHE A CA 1
ATOM 555 C C . PHE A 1 69 ? 12.357 11.514 6.027 1.00 93.56 69 PHE A C 1
ATOM 557 O O . PHE A 1 69 ? 11.778 12.328 5.307 1.00 93.56 69 PHE A O 1
ATOM 564 N N . LEU A 1 70 ? 13.519 10.955 5.681 1.00 95.38 70 LEU A N 1
ATOM 565 C CA . LEU A 1 70 ? 14.301 11.387 4.523 1.00 95.38 70 LEU A CA 1
ATOM 566 C C . LEU A 1 70 ? 13.637 11.038 3.179 1.00 95.38 70 LEU A C 1
ATOM 568 O O . LEU A 1 70 ? 13.716 11.817 2.229 1.00 95.38 70 LEU A O 1
ATOM 572 N N . HIS A 1 71 ? 13.005 9.866 3.071 1.00 93.50 71 HIS A N 1
ATOM 573 C CA . HIS A 1 71 ? 12.517 9.328 1.795 1.00 93.50 71 HIS A CA 1
ATOM 574 C C . HIS A 1 71 ? 10.994 9.333 1.645 1.00 93.50 71 HIS A C 1
ATOM 576 O O . HIS A 1 71 ? 10.510 9.302 0.508 1.00 93.50 71 HIS A O 1
ATOM 582 N N . ASN A 1 72 ? 10.241 9.384 2.748 1.00 93.50 72 ASN A N 1
ATOM 583 C CA . ASN A 1 72 ? 8.776 9.380 2.754 1.00 93.50 72 ASN A CA 1
ATOM 584 C C . ASN A 1 72 ? 8.155 10.647 3.372 1.00 93.50 72 ASN A C 1
ATOM 586 O O . ASN A 1 72 ? 6.950 10.839 3.225 1.00 93.50 72 ASN A O 1
ATOM 590 N N . GLY A 1 73 ? 8.950 11.525 3.994 1.00 93.81 73 GLY A N 1
ATOM 591 C CA . GLY A 1 73 ? 8.504 12.818 4.516 1.00 93.81 73 GLY A CA 1
ATOM 592 C C . GLY A 1 73 ? 7.679 12.745 5.803 1.00 93.81 73 GLY A C 1
ATOM 593 O O . GLY A 1 73 ? 6.973 13.702 6.111 1.00 93.81 73 GLY A O 1
ATOM 594 N N . TYR A 1 74 ? 7.733 11.634 6.548 1.00 93.19 74 TYR A N 1
ATOM 595 C CA . TYR A 1 74 ? 7.018 11.485 7.822 1.00 93.19 74 TYR A CA 1
ATOM 596 C C . TYR A 1 74 ? 7.819 10.666 8.842 1.00 93.19 74 TYR A C 1
ATOM 598 O O . TYR A 1 74 ? 8.736 9.932 8.488 1.00 93.19 74 TYR A O 1
ATOM 606 N N . VAL A 1 75 ? 7.450 10.773 10.119 1.00 92.19 75 VAL A N 1
ATOM 607 C CA . VAL A 1 75 ? 7.993 9.959 11.218 1.00 92.19 75 VAL A CA 1
ATOM 608 C C . VAL A 1 75 ? 6.864 9.104 11.786 1.00 92.19 75 VAL A C 1
ATOM 610 O O . VAL A 1 75 ? 5.766 9.608 12.019 1.00 92.19 75 VAL A O 1
ATOM 613 N N . ASN A 1 76 ? 7.113 7.814 12.018 1.00 86.00 76 ASN A N 1
ATOM 614 C CA . ASN A 1 76 ? 6.154 6.936 12.677 1.00 86.00 76 ASN A CA 1
ATOM 615 C C . ASN A 1 76 ? 6.358 6.993 14.201 1.00 86.00 76 ASN A C 1
ATOM 617 O O . ASN A 1 76 ? 7.360 6.505 14.731 1.00 86.00 76 ASN A O 1
ATOM 621 N N . ILE A 1 77 ? 5.395 7.590 14.906 1.00 84.00 77 ILE A N 1
ATOM 622 C CA . ILE A 1 77 ? 5.454 7.807 16.361 1.00 84.00 77 ILE A CA 1
ATOM 623 C C . ILE A 1 77 ? 5.346 6.483 17.136 1.00 84.00 77 ILE A C 1
ATOM 625 O O . ILE A 1 77 ? 5.944 6.343 18.199 1.00 84.00 77 ILE A O 1
ATOM 629 N N . ILE A 1 78 ? 4.670 5.467 16.590 1.00 73.31 78 ILE A N 1
ATOM 630 C CA . ILE A 1 78 ? 4.539 4.156 17.249 1.00 73.31 78 ILE A CA 1
ATOM 631 C C . ILE A 1 78 ? 5.913 3.476 17.385 1.00 73.31 78 ILE A C 1
ATOM 633 O O . ILE A 1 78 ? 6.189 2.835 18.398 1.00 73.31 78 ILE A O 1
ATOM 637 N N . LEU A 1 79 ? 6.816 3.680 16.417 1.00 63.78 79 LEU A N 1
ATOM 638 C CA . LEU A 1 79 ? 8.196 3.183 16.490 1.00 63.78 79 LEU A CA 1
ATOM 639 C C . LEU A 1 79 ? 9.059 3.920 17.530 1.00 63.78 79 LEU A C 1
ATOM 641 O O . LEU A 1 79 ? 10.079 3.374 17.947 1.00 63.78 79 LEU A O 1
ATOM 645 N N . LEU A 1 80 ? 8.679 5.131 17.954 1.00 59.62 80 LEU A N 1
ATOM 646 C CA . LEU A 1 80 ? 9.387 5.860 19.015 1.00 59.62 80 LEU A CA 1
ATOM 647 C C . LEU A 1 80 ? 9.077 5.252 20.386 1.00 59.62 80 LEU A C 1
ATOM 649 O O . LEU A 1 80 ? 9.993 4.968 21.150 1.00 59.62 80 LEU A O 1
ATOM 653 N N . ASN A 1 81 ? 7.806 4.931 20.641 1.00 56.53 81 ASN A N 1
ATOM 654 C CA . ASN A 1 81 ? 7.378 4.354 21.918 1.00 56.53 81 ASN A CA 1
ATOM 655 C C . ASN A 1 81 ? 7.935 2.940 22.158 1.00 56.53 81 ASN A C 1
ATOM 657 O O . ASN A 1 81 ? 8.127 2.544 23.299 1.00 56.53 81 ASN A O 1
ATOM 661 N N . TYR A 1 82 ? 8.245 2.179 21.102 1.00 53.72 82 TYR A N 1
ATOM 662 C CA . TYR A 1 82 ? 8.839 0.841 21.243 1.00 53.72 82 TYR A CA 1
ATOM 663 C C . TYR A 1 82 ? 10.308 0.856 21.703 1.00 53.72 82 TYR A C 1
ATOM 665 O O . TYR A 1 82 ? 10.802 -0.156 22.203 1.00 53.72 82 TYR A O 1
ATOM 673 N N . ARG A 1 83 ? 11.017 1.981 21.52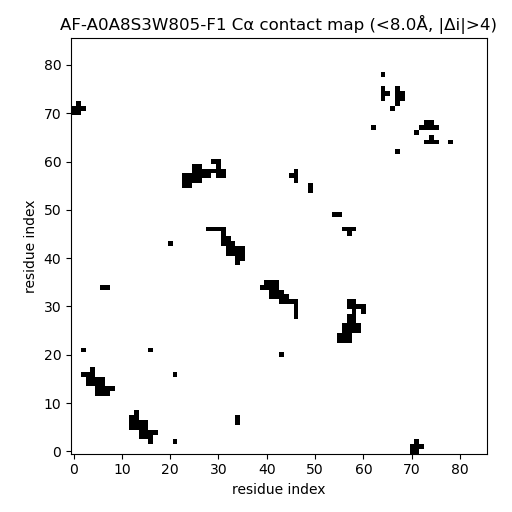9 1.00 52.19 83 ARG A N 1
ATOM 674 C CA . ARG A 1 83 ? 12.419 2.134 21.952 1.00 52.19 83 ARG A CA 1
ATOM 675 C C . ARG A 1 83 ? 12.587 2.678 23.370 1.00 52.19 83 ARG A C 1
ATOM 677 O O . ARG A 1 83 ? 13.677 2.535 23.899 1.00 52.19 83 ARG A O 1
ATOM 684 N N . GLU A 1 84 ? 11.552 3.256 23.980 1.00 47.31 84 GLU A N 1
ATOM 685 C CA . GLU A 1 84 ? 11.621 3.753 25.368 1.00 47.31 84 GLU A CA 1
ATOM 686 C C . GLU A 1 84 ? 11.181 2.720 26.424 1.00 47.31 84 GLU A C 1
ATOM 688 O O . GLU A 1 84 ? 11.223 3.002 27.617 1.00 47.31 84 GLU A O 1
ATOM 693 N N . ILE A 1 85 ? 10.767 1.517 26.005 1.00 50.06 85 ILE A N 1
ATOM 694 C CA . ILE A 1 85 ? 10.286 0.439 26.896 1.00 50.06 85 ILE A CA 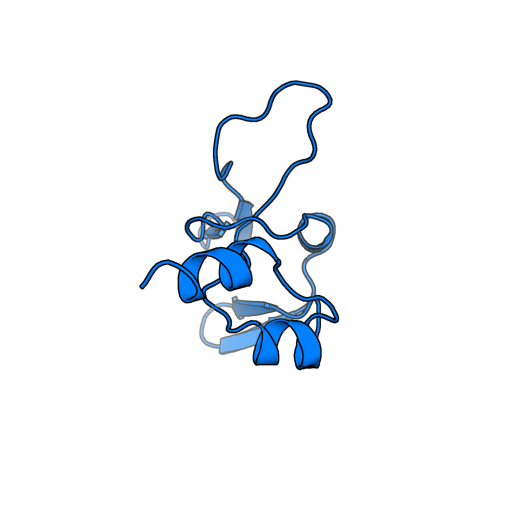1
ATOM 695 C C . ILE A 1 85 ? 11.232 -0.787 26.867 1.00 50.06 85 ILE A C 1
ATOM 697 O O . ILE A 1 85 ? 10.869 -1.872 27.309 1.00 50.06 85 ILE A O 1
ATOM 701 N N . ASN A 1 86 ? 12.458 -0.641 26.354 1.00 42.47 86 ASN A N 1
ATOM 702 C CA . ASN A 1 86 ? 13.531 -1.646 26.446 1.00 42.47 86 ASN A CA 1
ATOM 703 C C . ASN A 1 86 ? 14.833 -0.984 26.896 1.00 42.47 86 ASN A C 1
ATOM 705 O O . ASN A 1 86 ? 15.690 -1.714 27.437 1.00 42.47 86 ASN A O 1
#

pLDDT: mean 88.05, std 12.66, range [42.47, 98.06]

Nearest PDB structures (foldseek):
  6ox1-assembly2_B  TM=9.923E-01  e=3.266E-07  Homo sapiens
  6ict-assembly1_A  TM=9.925E-01  e=7.950E-07  Homo sapiens
  6wk2-assembly1_A  TM=9.938E-01  e=1.025E-06  Homo sapiens
  6ox4-assembly1_A  TM=9.926E-01  e=2.062E-06  Homo sapiens
  6v62-assembly1_A  TM=9.897E-01  e=1.704E-06  Homo sapiens